Protein AF-A0A084T6C6-F1 (afdb_monomer)

Solvent-accessible surface area (backbone atoms only — not comparable to full-atom values): 8487 Å² total; per-residue (Å²): 134,84,82,79,80,78,79,73,79,75,79,78,77,77,56,68,72,46,39,31,16,42,37,91,41,80,48,74,49,78,42,62,75,86,60,81,76,80,74,67,88,58,75,58,33,62,42,66,73,81,79,73,92,74,80,61,56,28,20,43,97,82,10,44,79,38,72,67,43,71,69,56,52,51,52,50,42,52,52,46,49,52,56,48,53,52,49,38,57,71,61,29,46,58,31,52,52,51,21,46,45,24,50,76,70,66,61,42,75,67,37,38,55,51,19,57,51,30,51,52,49,27,53,52,48,53,50,48,51,47,69,80,52,57,80,72,77,80,75,81,84,126

Foldseek 3Di:
DDDDDDPDPPDPPQQPFKWKFQALDQDIDTDRPPDPDPDCPDSIDIADDDDDPDAGWGQHSNNYTDGCDVVVLVVLQVVLVVQLVVLCVVQQVVLQVQLCCLVPPVPDPVSPVSSVVSVVSNVVSNVVSCVVRPRDDDTPDD

Secondary structure (DSSP, 8-state):
------PPP--------EEEEETTEEEEEEE-SSSPPPP--SS-EEPPSPPPSSS-EEE-TTS-EEE--HHHHHHHHHHHHHHHHHHIIIIIHHHHHHHHHIIIII--HHHHHHHHHHHHHHHHHHHHHHHHSPPPPPPP--

Nearest PDB structures (foldseek):
  7ui9-assembly1_j  TM=5.786E-01  e=2.010E+00  Saccharomyces cerevisiae S288C
  6gxn-assembly1_v  TM=6.239E-01  e=2.268E+00  Escherichia coli
  7uio-assembly1_Bj  TM=5.688E-01  e=2.268E+00  Saccharomyces cerevisiae S288C
  3lg7-assembly1_B  TM=5.152E-01  e=5.966E+00  synthetic construct

Mean predicted aligned error: 14.8 Å

Structure (mmCIF, N/CA/C/O backbone):
data_AF-A0A084T6C6-F1
#
_entry.id   AF-A0A084T6C6-F1
#
loop_
_atom_site.group_PDB
_atom_site.id
_atom_site.type_symbol
_atom_site.label_atom_id
_atom_site.label_alt_id
_atom_site.label_comp_id
_atom_site.label_asym_id
_atom_site.label_entity_id
_atom_site.label_seq_id
_atom_site.pdbx_PDB_ins_code
_atom_site.Cartn_x
_atom_site.Cartn_y
_atom_site.Cartn_z
_atom_site.occupancy
_atom_site.B_iso_or_equiv
_atom_site.auth_seq_id
_atom_site.auth_comp_id
_atom_site.auth_asym_id
_atom_site.auth_atom_id
_atom_site.pdbx_PDB_model_num
ATOM 1 N N . MET A 1 1 ? 45.066 -48.067 -48.290 1.00 38.56 1 MET A N 1
ATOM 2 C CA . MET A 1 1 ? 44.970 -47.387 -46.981 1.00 38.56 1 MET A CA 1
ATOM 3 C C . MET A 1 1 ? 44.277 -46.060 -47.218 1.00 38.56 1 MET A C 1
ATOM 5 O O . MET A 1 1 ? 44.728 -45.318 -48.078 1.00 38.56 1 MET A O 1
ATOM 9 N N . LYS A 1 2 ? 43.119 -45.849 -46.586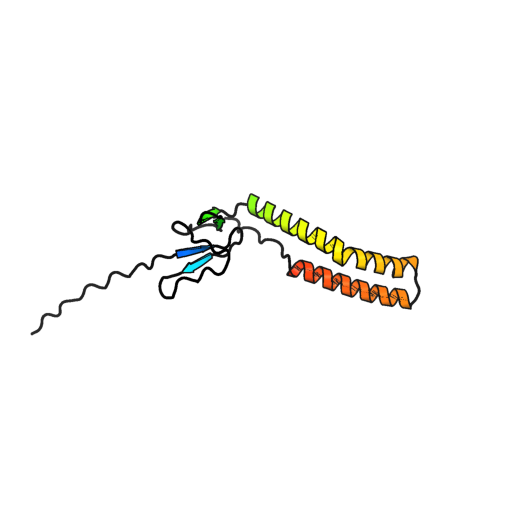 1.00 33.84 2 LYS A N 1
ATOM 10 C CA . LYS A 1 2 ? 42.330 -44.618 -46.705 1.00 33.84 2 LYS A CA 1
ATOM 11 C C . LYS A 1 2 ? 43.025 -43.526 -45.892 1.00 33.84 2 LYS A C 1
ATOM 13 O O . LYS A 1 2 ? 43.285 -43.750 -44.713 1.00 33.84 2 LYS A O 1
ATOM 18 N N . ASN A 1 3 ? 43.322 -42.393 -46.522 1.00 34.28 3 ASN A N 1
ATOM 19 C CA . ASN A 1 3 ? 43.634 -41.171 -45.795 1.00 34.28 3 ASN A CA 1
ATOM 20 C C . ASN A 1 3 ? 42.325 -40.672 -45.181 1.00 34.28 3 A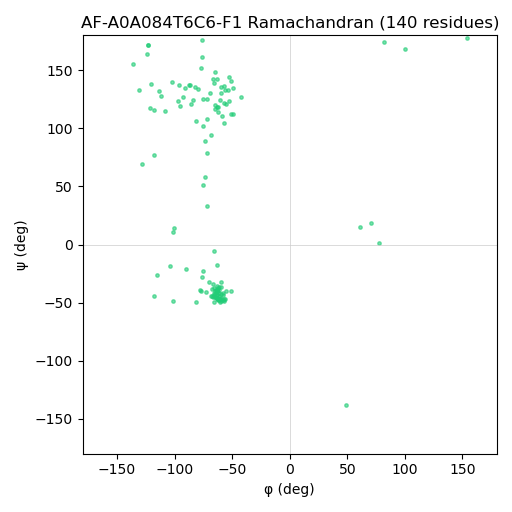SN A C 1
ATOM 22 O O . ASN A 1 3 ? 41.310 -40.583 -45.869 1.00 34.28 3 ASN A O 1
ATOM 26 N N . VAL A 1 4 ? 42.344 -40.480 -43.868 1.00 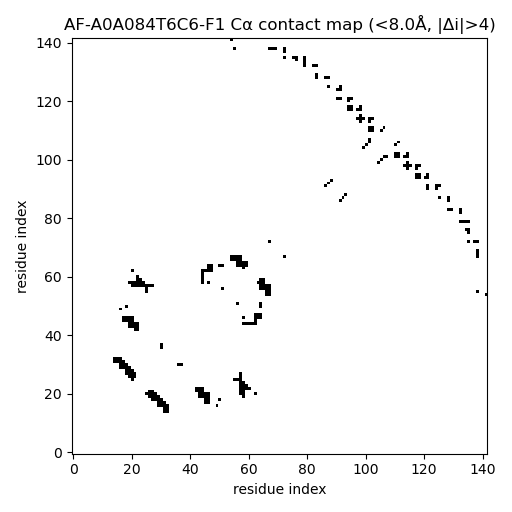34.56 4 VAL A N 1
ATOM 27 C CA . VAL A 1 4 ? 41.244 -39.898 -43.106 1.00 34.56 4 VAL A CA 1
ATOM 28 C C . VAL A 1 4 ? 41.382 -38.394 -43.275 1.00 34.56 4 VAL A C 1
ATOM 30 O O . VAL A 1 4 ? 42.313 -37.803 -42.730 1.00 34.56 4 VAL A O 1
ATOM 33 N N . ASP A 1 5 ? 40.500 -37.804 -44.076 1.00 37.91 5 ASP A N 1
ATOM 34 C CA . ASP A 1 5 ? 40.308 -36.361 -44.077 1.00 37.91 5 ASP A CA 1
ATOM 35 C C . ASP A 1 5 ? 39.761 -35.978 -42.701 1.00 37.91 5 ASP A C 1
ATOM 37 O O . ASP A 1 5 ? 38.714 -36.456 -42.263 1.00 37.91 5 ASP A O 1
ATOM 41 N N . VAL A 1 6 ? 40.544 -35.187 -41.974 1.00 40.22 6 VAL A N 1
ATOM 42 C CA . VAL A 1 6 ? 40.152 -34.625 -40.686 1.00 40.22 6 VAL A CA 1
ATOM 43 C C . VAL A 1 6 ? 39.180 -33.495 -41.000 1.00 40.22 6 VAL A C 1
ATOM 45 O O . VAL A 1 6 ? 39.596 -32.429 -41.449 1.00 40.22 6 VAL A O 1
ATOM 48 N N . GLU A 1 7 ? 37.887 -33.757 -40.820 1.00 38.97 7 GLU A N 1
ATOM 49 C CA . GLU A 1 7 ? 36.850 -32.730 -40.866 1.00 38.97 7 GLU A CA 1
ATOM 50 C C . GLU A 1 7 ? 37.193 -31.624 -39.861 1.00 38.97 7 GLU A C 1
ATOM 52 O O . GLU A 1 7 ? 37.373 -31.850 -38.662 1.00 38.97 7 GLU A O 1
ATOM 57 N N . THR A 1 8 ? 37.342 -30.413 -40.387 1.00 39.91 8 THR A N 1
ATOM 58 C CA . THR A 1 8 ? 37.492 -29.176 -39.627 1.00 39.91 8 THR A CA 1
ATOM 59 C C . THR A 1 8 ? 36.294 -29.031 -38.681 1.00 39.91 8 THR A C 1
ATOM 61 O O . THR A 1 8 ? 35.168 -29.199 -39.152 1.00 39.91 8 THR A O 1
ATOM 64 N N . PRO A 1 9 ? 36.474 -28.710 -37.384 1.00 40.31 9 PRO A N 1
ATOM 65 C CA . PRO A 1 9 ? 35.346 -28.557 -36.477 1.00 40.31 9 PRO A CA 1
ATOM 66 C C . PRO A 1 9 ? 34.440 -27.444 -36.991 1.00 40.31 9 PRO A C 1
ATOM 68 O O . PRO A 1 9 ? 34.899 -26.326 -37.237 1.00 40.31 9 PRO A O 1
ATOM 71 N N . GLU A 1 10 ? 33.172 -27.794 -37.177 1.00 39.16 10 GLU A N 1
ATOM 72 C CA . GLU A 1 10 ? 32.088 -26.903 -37.553 1.00 39.16 10 GLU A CA 1
ATOM 73 C C . GLU A 1 10 ? 32.194 -25.591 -36.771 1.00 39.16 10 GLU A C 1
ATOM 75 O O . GLU A 1 10 ? 32.314 -25.583 -35.541 1.00 39.16 10 GLU A O 1
ATOM 80 N N . ALA A 1 11 ? 32.190 -24.475 -37.501 1.00 39.75 11 ALA A N 1
ATOM 81 C CA . ALA A 1 11 ? 32.068 -23.155 -36.915 1.00 39.75 11 ALA A CA 1
ATOM 82 C C . ALA A 1 11 ? 30.852 -23.176 -35.984 1.00 39.75 11 ALA A C 1
ATOM 84 O O . ALA A 1 11 ? 29.724 -23.341 -36.447 1.00 39.75 11 ALA A O 1
ATOM 85 N N . GLN A 1 12 ? 31.096 -23.066 -34.675 1.00 38.66 12 GLN A N 1
ATOM 86 C CA . GLN A 1 12 ? 30.042 -22.914 -33.682 1.00 38.66 12 GLN A CA 1
ATOM 87 C C . GLN A 1 12 ? 29.121 -21.803 -34.169 1.00 38.66 12 GLN A C 1
ATOM 89 O O . GLN A 1 12 ? 29.534 -20.647 -34.260 1.00 38.66 12 GLN A O 1
ATOM 94 N N . ILE A 1 13 ? 27.895 -22.176 -34.529 1.00 40.25 13 ILE A N 1
ATOM 95 C CA . ILE A 1 13 ? 26.838 -21.239 -34.878 1.00 40.25 13 ILE A CA 1
ATOM 96 C C . ILE A 1 13 ? 26.686 -20.340 -33.654 1.00 40.25 13 ILE A C 1
ATOM 98 O O . ILE A 1 13 ? 26.187 -20.767 -32.608 1.00 40.25 13 ILE A O 1
ATOM 102 N N . ILE A 1 14 ? 27.194 -19.114 -33.753 1.00 41.00 14 ILE A N 1
ATOM 103 C CA . ILE A 1 14 ? 26.926 -18.067 -32.777 1.00 41.00 14 ILE A CA 1
ATOM 104 C C . ILE A 1 14 ? 25.451 -17.759 -32.989 1.00 41.00 14 ILE A C 1
ATOM 106 O O . ILE A 1 14 ? 25.089 -17.051 -33.924 1.00 41.00 14 ILE A O 1
ATOM 110 N N . HIS A 1 15 ? 24.594 -18.398 -32.199 1.00 49.66 15 HIS A N 1
ATOM 111 C CA . HIS A 1 15 ? 23.170 -18.135 -32.253 1.00 49.66 15 HIS A CA 1
ATOM 112 C C . HIS A 1 15 ? 22.992 -16.674 -31.839 1.00 49.66 15 HIS A C 1
ATOM 114 O O . HIS A 1 15 ? 23.413 -16.279 -30.749 1.00 49.66 15 HIS A O 1
ATOM 120 N N . GLU A 1 16 ? 22.463 -15.864 -32.750 1.00 54.28 16 GLU A N 1
ATOM 121 C CA . GLU A 1 16 ? 22.202 -14.450 -32.522 1.00 54.28 16 GLU A CA 1
ATOM 122 C C . GLU A 1 16 ? 21.242 -14.333 -31.333 1.00 54.28 16 GLU A C 1
ATOM 124 O O . GLU A 1 16 ? 20.102 -14.791 -31.385 1.00 54.28 16 GLU A O 1
ATOM 129 N N . GLN A 1 17 ? 21.743 -13.816 -30.210 1.00 57.81 17 GLN A N 1
ATOM 130 C CA . GLN A 1 17 ? 20.929 -13.607 -29.019 1.00 57.81 17 GLN A CA 1
ATOM 131 C C . GLN A 1 17 ? 19.988 -12.442 -29.294 1.00 57.81 17 GLN A C 1
ATOM 133 O O . GLN A 1 17 ? 20.422 -11.291 -29.338 1.00 57.81 17 GLN A O 1
ATOM 138 N N . VAL A 1 18 ? 18.703 -12.742 -29.460 1.00 59.78 18 VAL A N 1
ATOM 139 C CA . VAL A 1 18 ? 17.668 -11.716 -29.588 1.00 59.78 18 VAL A CA 1
ATOM 140 C C . VAL A 1 18 ? 17.100 -11.452 -28.204 1.00 59.78 18 VAL A C 1
ATOM 142 O O . VAL A 1 18 ? 16.707 -12.378 -27.488 1.00 59.78 18 VAL A O 1
ATOM 145 N N . TYR A 1 19 ? 17.086 -10.183 -27.813 1.00 62.88 19 TYR A N 1
ATOM 146 C CA . TYR A 1 19 ? 16.579 -9.765 -26.517 1.00 62.88 19 TYR A CA 1
ATOM 147 C C . TYR A 1 19 ? 15.181 -9.178 -26.677 1.00 62.88 19 TYR A C 1
ATOM 149 O O . TYR A 1 19 ? 14.936 -8.420 -27.610 1.00 62.88 19 TYR A O 1
ATOM 157 N N . PHE A 1 20 ? 14.290 -9.484 -25.741 1.00 62.81 20 PHE A N 1
ATOM 158 C CA . PHE A 1 20 ? 12.983 -8.836 -25.641 1.00 62.81 20 PHE A CA 1
ATOM 159 C C . PHE A 1 20 ? 12.862 -8.159 -24.290 1.00 62.81 20 PHE A C 1
ATOM 161 O O . PHE A 1 20 ? 13.242 -8.761 -23.283 1.00 62.81 20 PHE A O 1
ATOM 168 N N . GLY A 1 21 ? 12.317 -6.947 -24.256 1.00 63.62 21 GLY A N 1
ATOM 169 C CA . GLY A 1 21 ? 11.984 -6.265 -23.011 1.00 63.62 21 GLY A CA 1
ATOM 170 C C . GLY A 1 21 ? 10.527 -5.837 -22.930 1.00 63.62 21 GLY A C 1
ATOM 171 O O . GLY A 1 21 ? 9.819 -5.829 -23.930 1.00 63.62 21 GLY A O 1
ATOM 172 N N . HIS A 1 22 ? 10.081 -5.518 -21.717 1.00 58.81 22 HIS A N 1
ATOM 173 C CA . HIS A 1 22 ? 8.694 -5.160 -21.422 1.00 58.81 22 HIS A CA 1
ATOM 174 C C . HIS A 1 22 ? 8.617 -3.720 -20.890 1.00 58.81 22 HIS A C 1
ATOM 176 O O . HIS A 1 22 ? 8.457 -3.502 -19.686 1.00 58.81 22 HIS A O 1
ATOM 182 N N . GLY A 1 23 ? 8.726 -2.727 -21.776 1.00 59.41 23 GLY A N 1
ATOM 183 C CA . GLY A 1 23 ? 8.692 -1.304 -21.407 1.00 59.41 23 GLY A CA 1
ATOM 184 C C . GLY A 1 23 ? 9.637 -0.956 -20.243 1.00 59.41 23 GLY A C 1
ATOM 185 O O . GLY A 1 23 ? 10.743 -1.485 -20.141 1.00 59.41 23 GLY A O 1
ATOM 186 N N . GLU A 1 24 ? 9.172 -0.124 -19.303 1.00 51.50 24 GLU A N 1
ATOM 187 C CA . GLU A 1 24 ? 9.937 0.289 -18.108 1.00 51.50 24 GLU A CA 1
ATOM 188 C C . GLU A 1 24 ? 10.238 -0.854 -17.115 1.00 51.50 24 GLU A C 1
ATOM 190 O O . GLU A 1 24 ? 10.973 -0.662 -16.147 1.00 51.50 24 GLU A O 1
ATOM 195 N N . LYS A 1 25 ? 9.714 -2.071 -17.329 1.00 52.62 25 LYS A N 1
ATOM 196 C CA . LYS A 1 25 ? 9.976 -3.209 -16.440 1.00 52.62 25 LYS A CA 1
ATOM 197 C C . LYS A 1 25 ? 11.314 -3.865 -16.777 1.00 52.62 25 LYS A C 1
ATOM 199 O O . LYS A 1 25 ? 11.613 -4.183 -17.927 1.00 52.62 25 LYS A O 1
ATOM 204 N N . GLN A 1 26 ? 12.089 -4.180 -15.737 1.00 55.25 26 GLN A N 1
ATOM 205 C CA . GLN A 1 26 ? 13.379 -4.873 -15.827 1.00 55.25 26 GLN A CA 1
ATOM 206 C C . GLN A 1 26 ? 13.221 -6.379 -16.142 1.00 55.25 26 GLN A C 1
ATOM 208 O O . GLN A 1 26 ? 13.666 -7.235 -15.375 1.00 55.25 26 GLN A O 1
ATOM 213 N N . ILE A 1 27 ? 12.576 -6.733 -17.254 1.00 55.72 27 ILE A N 1
ATOM 214 C CA . ILE A 1 27 ? 12.458 -8.124 -17.700 1.00 55.72 27 ILE A CA 1
ATOM 215 C C . ILE A 1 27 ? 13.075 -8.231 -19.086 1.00 55.72 27 ILE A C 1
ATOM 217 O O . ILE A 1 27 ? 12.604 -7.597 -20.020 1.00 55.72 27 ILE A O 1
ATOM 221 N N . THR A 1 28 ? 14.141 -9.024 -19.205 1.00 59.44 28 THR A N 1
ATOM 222 C CA . THR A 1 28 ? 14.792 -9.324 -20.482 1.00 59.44 28 THR A CA 1
ATOM 223 C C . THR A 1 28 ? 14.694 -10.819 -20.757 1.00 59.44 28 THR A C 1
ATOM 225 O O . THR A 1 28 ? 15.290 -11.609 -20.023 1.00 59.44 28 THR A O 1
ATOM 228 N N . LEU A 1 29 ? 13.994 -11.209 -21.818 1.00 60.28 29 LEU A N 1
ATOM 229 C CA . LEU A 1 29 ? 14.040 -12.571 -22.356 1.00 60.28 29 LEU A CA 1
ATOM 230 C C . LEU A 1 29 ? 15.192 -12.682 -23.357 1.00 60.28 29 LEU A C 1
ATOM 232 O O . LEU A 1 29 ? 15.388 -11.776 -24.162 1.00 60.28 29 LEU A O 1
ATOM 236 N N . ILE A 1 30 ? 15.946 -13.781 -23.297 1.00 59.53 30 ILE A N 1
ATOM 237 C CA . ILE A 1 30 ? 17.001 -14.105 -24.265 1.00 59.53 30 ILE A CA 1
ATOM 238 C C . ILE A 1 30 ? 16.494 -15.265 -25.109 1.00 59.53 30 ILE A C 1
ATOM 240 O O . ILE A 1 30 ? 16.284 -16.364 -24.591 1.00 59.53 30 ILE A O 1
ATOM 244 N N . TRP A 1 31 ? 16.293 -15.024 -26.399 1.00 54.28 31 TRP A N 1
ATOM 245 C CA . TRP A 1 31 ? 15.982 -16.073 -27.355 1.00 54.28 31 TRP A CA 1
ATOM 246 C C . TRP A 1 31 ? 17.260 -16.505 -28.070 1.00 54.28 31 TRP A C 1
ATOM 248 O O . TRP A 1 31 ? 17.959 -15.689 -28.666 1.00 54.28 31 TRP A O 1
ATOM 258 N N . ASN A 1 32 ? 17.562 -17.801 -27.985 1.00 55.00 32 ASN A N 1
ATOM 259 C CA . ASN A 1 32 ? 18.793 -18.392 -28.515 1.00 55.00 32 ASN A CA 1
ATOM 260 C C . ASN A 1 32 ? 18.586 -19.096 -29.869 1.00 55.00 32 ASN A C 1
ATOM 262 O O . ASN A 1 32 ? 19.421 -19.903 -30.256 1.00 55.00 32 ASN A O 1
ATOM 266 N N . GLY A 1 33 ? 17.467 -18.880 -30.566 1.00 55.41 33 GLY A N 1
ATOM 267 C CA . GLY A 1 33 ? 17.252 -19.461 -31.900 1.00 55.41 33 GLY A CA 1
ATOM 268 C C . GLY A 1 33 ? 16.868 -20.944 -31.954 1.00 55.41 33 GLY A C 1
ATOM 269 O O . GLY A 1 33 ? 16.720 -21.484 -33.043 1.00 55.41 33 GLY A O 1
ATOM 270 N N . ILE A 1 34 ? 16.724 -21.614 -30.803 1.00 48.28 34 ILE A N 1
ATOM 271 C CA . ILE A 1 34 ? 16.507 -23.075 -30.717 1.00 48.28 34 ILE A CA 1
ATOM 272 C C . ILE A 1 34 ? 15.010 -23.447 -30.743 1.00 48.28 34 ILE A C 1
ATOM 274 O O . ILE A 1 34 ? 14.651 -24.573 -31.078 1.00 48.28 34 ILE A O 1
ATOM 278 N N . SER A 1 35 ? 14.127 -22.508 -30.403 1.00 56.50 35 SER A N 1
ATOM 279 C CA . SER A 1 35 ? 12.668 -22.673 -30.418 1.00 56.50 35 SER A CA 1
ATOM 280 C C . SER A 1 35 ? 12.025 -21.613 -31.301 1.00 56.50 35 SER A C 1
ATOM 282 O O . SER A 1 35 ? 12.696 -20.653 -31.678 1.00 56.50 35 SER A O 1
ATOM 284 N N . ASP A 1 36 ? 10.721 -21.715 -31.556 1.00 58.91 36 ASP A N 1
ATOM 285 C CA . ASP A 1 36 ? 9.970 -20.604 -32.142 1.00 58.91 36 ASP A CA 1
ATOM 286 C C . ASP A 1 36 ? 10.232 -19.313 -31.350 1.00 58.91 36 ASP A C 1
ATOM 288 O O . ASP A 1 36 ? 10.402 -19.336 -30.119 1.00 58.91 36 ASP A O 1
ATOM 292 N N . LYS A 1 37 ? 10.357 -18.198 -32.081 1.00 58.56 37 LYS A N 1
ATOM 293 C CA . LYS A 1 37 ? 10.473 -16.857 -31.498 1.00 58.56 37 LYS A CA 1
ATOM 294 C C . LYS A 1 37 ? 9.283 -16.683 -30.548 1.00 58.56 37 LYS A C 1
ATOM 296 O O . LYS A 1 37 ? 8.179 -17.052 -30.949 1.00 58.56 37 LYS A O 1
ATOM 301 N N . PRO A 1 38 ? 9.483 -16.196 -29.308 1.00 58.50 38 PRO A N 1
ATOM 302 C CA . PRO A 1 38 ? 8.365 -15.991 -28.397 1.00 58.50 38 PRO A CA 1
ATOM 303 C C . PRO A 1 38 ? 7.310 -15.150 -29.115 1.00 58.50 38 PRO A C 1
ATOM 305 O O . PRO A 1 38 ? 7.634 -14.085 -29.642 1.00 58.50 38 PRO A O 1
ATOM 308 N N . ASP A 1 39 ? 6.091 -15.683 -29.201 1.00 58.78 39 ASP A N 1
ATOM 309 C CA . ASP A 1 39 ? 4.963 -14.983 -29.802 1.00 58.78 39 ASP A CA 1
ATOM 310 C C . ASP A 1 39 ? 4.713 -13.717 -28.968 1.00 58.78 39 ASP A C 1
ATOM 312 O O . ASP A 1 39 ? 4.484 -13.837 -27.757 1.00 58.78 39 ASP A O 1
ATOM 316 N N . PRO A 1 40 ? 4.831 -12.506 -29.541 1.00 54.88 40 PRO A N 1
ATOM 317 C CA . PRO A 1 40 ? 4.606 -11.260 -28.826 1.00 54.88 40 PRO A CA 1
ATOM 318 C C . PRO A 1 40 ? 3.104 -11.016 -28.611 1.00 54.88 40 PRO A C 1
ATOM 320 O O . PRO A 1 40 ? 2.592 -9.934 -28.889 1.00 54.88 40 PRO A O 1
ATOM 323 N N . GLU A 1 41 ? 2.370 -11.992 -28.076 1.00 49.03 41 GLU A N 1
ATOM 324 C CA . GLU A 1 41 ? 1.089 -11.716 -27.428 1.00 49.03 41 GLU A CA 1
ATOM 325 C C . GLU A 1 41 ? 1.383 -10.997 -26.093 1.00 49.03 41 GLU A C 1
ATOM 327 O O . GLU A 1 41 ? 1.437 -11.595 -25.017 1.00 49.03 41 GLU A O 1
ATOM 332 N N . GLY A 1 42 ? 1.674 -9.691 -26.181 1.00 61.16 42 GLY A N 1
ATOM 333 C CA . GLY A 1 42 ? 1.978 -8.788 -25.062 1.00 61.16 42 GLY A CA 1
ATOM 334 C C . GLY A 1 42 ? 2.861 -7.590 -25.454 1.00 61.16 42 GLY A C 1
ATOM 335 O O . GLY A 1 42 ? 3.314 -7.494 -26.590 1.00 61.16 42 GLY A O 1
ATOM 336 N N . ASP A 1 43 ? 3.148 -6.697 -24.496 1.00 60.53 43 ASP A N 1
ATOM 337 C CA . ASP A 1 43 ? 3.963 -5.467 -24.652 1.00 60.53 43 ASP A CA 1
ATOM 338 C C . ASP A 1 43 ? 5.480 -5.736 -24.837 1.00 60.53 43 ASP A C 1
ATOM 340 O O . ASP A 1 43 ? 6.333 -4.991 -24.343 1.00 60.53 43 ASP A O 1
ATOM 344 N N . TRP A 1 44 ? 5.844 -6.844 -25.483 1.00 66.69 44 TRP A N 1
ATOM 345 C CA . TRP A 1 44 ? 7.234 -7.248 -25.671 1.00 66.69 44 TRP A CA 1
ATOM 346 C C . TRP A 1 44 ? 7.844 -6.563 -26.888 1.00 66.69 44 TRP A C 1
ATOM 348 O O . TRP A 1 44 ? 7.359 -6.701 -28.008 1.00 66.69 44 TRP A O 1
ATOM 358 N N . ILE A 1 45 ? 8.953 -5.866 -26.663 1.00 70.31 45 ILE A N 1
ATOM 359 C CA . ILE A 1 45 ? 9.674 -5.113 -27.687 1.00 70.31 45 ILE A CA 1
ATOM 360 C C . ILE A 1 45 ? 11.014 -5.794 -27.932 1.00 70.31 45 ILE A C 1
ATOM 362 O O . ILE A 1 45 ? 11.763 -6.077 -26.993 1.00 70.31 45 ILE A O 1
ATOM 366 N N . GLU A 1 46 ? 11.296 -6.088 -29.198 1.00 75.44 46 GLU A N 1
ATOM 367 C CA . GLU A 1 46 ? 12.586 -6.617 -29.629 1.00 75.44 46 GLU A CA 1
ATOM 368 C C . GLU A 1 46 ? 13.664 -5.543 -29.500 1.00 75.44 46 GLU A C 1
ATOM 370 O O . GLU A 1 46 ? 13.500 -4.413 -29.955 1.00 75.44 46 GLU A O 1
ATOM 375 N N . MET A 1 47 ? 14.777 -5.905 -28.875 1.00 73.25 47 MET A N 1
ATOM 376 C CA . MET A 1 47 ? 15.860 -4.976 -28.605 1.00 73.25 47 MET A CA 1
ATOM 377 C C . MET A 1 47 ? 16.826 -4.889 -29.774 1.00 73.25 47 MET A C 1
ATOM 379 O O . MET A 1 47 ? 17.278 -5.899 -30.318 1.00 73.25 47 MET A O 1
ATOM 383 N N . HIS A 1 48 ? 17.236 -3.667 -30.082 1.00 74.75 48 HIS A N 1
ATOM 384 C CA . HIS A 1 48 ? 18.255 -3.396 -31.074 1.00 74.75 48 HIS A CA 1
ATOM 385 C C . HIS A 1 48 ? 19.654 -3.474 -30.456 1.00 74.75 48 HIS A C 1
ATOM 387 O O . HIS A 1 48 ? 20.018 -2.715 -29.555 1.00 74.75 48 HIS A O 1
ATOM 393 N N . GLY A 1 49 ? 20.469 -4.379 -30.998 1.00 68.88 49 GLY A N 1
ATOM 394 C CA . GLY A 1 49 ? 21.8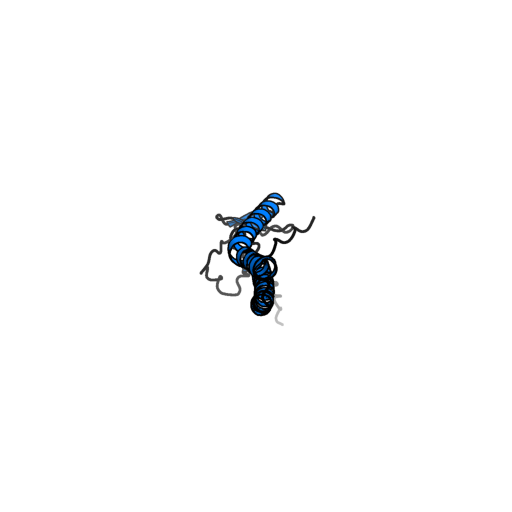75 -4.522 -30.634 1.00 68.88 49 GLY A CA 1
ATOM 395 C C . GLY A 1 49 ? 22.128 -5.338 -29.358 1.00 68.88 49 GLY A C 1
ATOM 396 O O . GLY A 1 49 ? 21.200 -5.765 -28.665 1.00 68.88 49 GLY A O 1
ATOM 397 N N . PRO A 1 50 ? 23.411 -5.598 -29.047 1.00 70.94 50 PRO A N 1
ATOM 398 C CA . PRO A 1 50 ? 23.791 -6.472 -27.945 1.00 70.94 50 PRO A CA 1
ATOM 399 C C . PRO A 1 50 ? 23.414 -5.864 -26.591 1.00 70.94 50 PRO A C 1
ATOM 401 O O . PRO A 1 50 ? 23.586 -4.663 -26.368 1.00 70.94 50 PRO A O 1
ATOM 404 N N . LYS A 1 51 ? 22.967 -6.710 -25.654 1.00 64.44 51 LYS A N 1
ATOM 405 C CA . LYS A 1 51 ? 22.740 -6.297 -24.267 1.00 64.44 51 LYS A CA 1
ATOM 406 C C . LYS A 1 51 ? 24.040 -5.771 -23.651 1.00 64.44 51 LYS A C 1
ATOM 408 O O . LYS A 1 51 ? 25.056 -6.472 -23.699 1.00 64.44 51 LYS A O 1
ATOM 413 N N . PRO A 1 52 ? 24.026 -4.585 -23.020 1.00 67.12 52 PRO A N 1
ATOM 414 C CA . PRO A 1 52 ? 25.185 -4.097 -22.290 1.00 67.12 52 PRO A CA 1
ATOM 415 C C . PRO A 1 52 ? 25.619 -5.081 -21.194 1.00 67.12 52 PRO A C 1
ATOM 417 O O . PRO A 1 52 ? 24.798 -5.615 -20.449 1.00 67.12 52 PRO A O 1
ATOM 420 N N . ILE A 1 53 ? 26.930 -5.308 -21.092 1.00 56.00 53 ILE A N 1
ATOM 421 C CA . ILE A 1 53 ? 27.524 -6.334 -20.216 1.00 56.00 53 ILE A CA 1
ATOM 422 C C . ILE A 1 53 ? 27.495 -5.909 -18.735 1.00 56.00 53 ILE A C 1
ATOM 424 O O . ILE A 1 53 ? 27.524 -6.759 -17.848 1.00 56.00 53 ILE A O 1
ATOM 428 N N . MET A 1 54 ? 27.415 -4.603 -18.452 1.00 48.25 54 MET A N 1
ATOM 429 C CA . MET A 1 54 ? 27.440 -4.054 -17.091 1.00 48.25 54 MET A CA 1
ATOM 430 C C . MET A 1 54 ? 26.311 -3.058 -16.849 1.00 48.25 54 MET A C 1
ATOM 432 O O . MET A 1 54 ? 26.132 -2.131 -17.640 1.00 48.25 54 MET A O 1
ATOM 436 N N . GLY A 1 55 ? 25.620 -3.217 -15.717 1.00 55.69 55 GLY A N 1
ATOM 437 C CA . GLY A 1 55 ? 24.482 -2.394 -15.297 1.00 55.69 55 GLY A CA 1
ATOM 438 C C . GLY A 1 55 ? 23.127 -3.055 -15.569 1.00 55.69 55 GLY A C 1
ATOM 439 O O . GLY A 1 55 ? 23.029 -4.071 -16.261 1.00 55.69 55 GLY A O 1
ATOM 440 N N . ARG A 1 56 ? 22.062 -2.485 -15.000 1.00 62.47 56 ARG A N 1
ATOM 441 C CA . ARG A 1 56 ? 20.675 -2.888 -15.272 1.00 62.47 56 ARG A CA 1
ATOM 442 C C . ARG A 1 56 ? 20.091 -1.967 -16.340 1.00 62.47 56 ARG A C 1
ATOM 444 O O . ARG A 1 56 ? 20.305 -0.760 -16.287 1.00 62.47 56 ARG A O 1
ATOM 451 N N . TYR A 1 57 ? 19.363 -2.544 -17.292 1.00 67.38 57 TYR A N 1
ATOM 452 C CA . TYR A 1 57 ? 18.763 -1.822 -18.413 1.00 67.38 57 TYR A CA 1
ATOM 453 C C . TYR A 1 57 ? 17.332 -2.298 -18.641 1.00 67.38 57 TYR A C 1
ATOM 455 O O . TYR A 1 57 ? 17.000 -3.438 -18.301 1.00 67.38 57 TYR A O 1
ATOM 463 N N . TYR A 1 58 ? 16.523 -1.434 -19.242 1.00 67.56 58 TYR A N 1
ATOM 464 C CA . TYR A 1 58 ? 15.174 -1.738 -19.711 1.00 67.56 58 TYR A CA 1
ATOM 465 C C . TYR A 1 58 ? 15.039 -1.432 -21.210 1.00 67.56 58 TYR A C 1
ATOM 467 O O . TYR A 1 58 ? 15.959 -0.878 -21.826 1.00 67.56 58 TYR A O 1
ATOM 475 N N . ALA A 1 59 ? 13.905 -1.843 -21.775 1.00 67.69 59 ALA A N 1
ATOM 476 C CA . ALA A 1 59 ? 13.533 -1.596 -23.160 1.00 67.69 59 ALA A CA 1
ATOM 477 C C . ALA A 1 59 ? 12.655 -0.356 -23.248 1.00 67.69 59 ALA A C 1
ATOM 479 O O . ALA A 1 59 ? 11.574 -0.333 -22.662 1.00 67.69 59 ALA A O 1
ATOM 480 N N . ASP A 1 60 ? 13.090 0.668 -23.977 1.00 66.31 60 ASP A N 1
ATOM 481 C CA . ASP A 1 60 ? 12.147 1.715 -24.360 1.00 66.31 60 ASP A CA 1
ATOM 482 C C . ASP A 1 60 ? 11.223 1.254 -25.501 1.00 66.31 60 ASP A C 1
ATOM 484 O O . ASP A 1 60 ? 11.334 0.139 -26.017 1.00 66.31 60 ASP A O 1
ATOM 488 N N . GLN A 1 61 ? 10.275 2.119 -25.870 1.00 68.06 61 GLN A N 1
ATOM 489 C CA . GLN A 1 61 ? 9.266 1.829 -26.894 1.00 68.06 61 GLN A CA 1
ATOM 490 C C . GLN A 1 61 ? 9.859 1.594 -28.293 1.00 68.06 61 GLN A C 1
ATOM 492 O O . GLN A 1 61 ? 9.200 0.997 -29.140 1.00 68.06 61 GLN A O 1
ATOM 497 N N . ASP A 1 62 ? 11.106 2.015 -28.503 1.00 73.69 62 ASP A N 1
ATOM 498 C CA . ASP A 1 62 ? 11.834 1.894 -29.761 1.00 73.69 62 ASP A CA 1
ATOM 499 C C . ASP A 1 62 ? 12.838 0.727 -29.732 1.00 73.69 62 ASP A C 1
ATOM 501 O O . ASP A 1 62 ? 13.698 0.631 -30.604 1.00 73.69 62 ASP A O 1
ATOM 505 N N . GLY A 1 63 ? 12.793 -0.142 -28.712 1.00 70.81 63 GLY A N 1
ATOM 506 C CA . GLY A 1 63 ? 13.708 -1.282 -28.586 1.00 70.81 63 GLY A CA 1
ATOM 507 C C . GLY A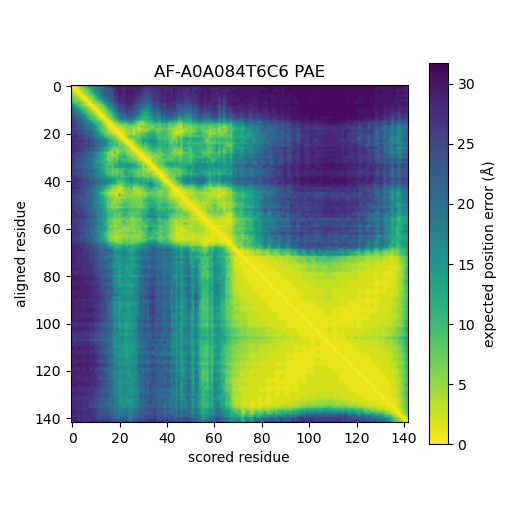 1 63 ? 15.149 -0.878 -28.259 1.00 70.81 63 GLY A C 1
ATOM 508 O O . GLY A 1 63 ? 16.084 -1.655 -28.460 1.00 70.81 63 GLY A O 1
ATOM 509 N N . THR A 1 64 ? 15.369 0.337 -27.758 1.00 76.69 64 THR A N 1
ATOM 510 C CA . THR A 1 64 ? 16.691 0.831 -27.372 1.00 76.69 64 THR A CA 1
ATOM 511 C C . THR A 1 64 ? 16.973 0.519 -25.905 1.00 76.69 64 THR A C 1
ATOM 513 O O . THR A 1 64 ? 16.151 0.744 -25.016 1.00 76.69 64 THR A O 1
ATOM 516 N N . TRP A 1 65 ? 18.183 0.027 -25.624 1.00 71.44 65 TRP A N 1
ATOM 517 C CA . TRP A 1 65 ? 18.653 -0.197 -24.257 1.00 71.44 65 TRP A CA 1
ATOM 518 C C . TRP A 1 65 ? 18.784 1.126 -23.496 1.00 71.44 65 TRP A C 1
ATOM 520 O O . TRP A 1 65 ? 19.596 1.981 -23.860 1.00 71.44 65 TRP A O 1
ATOM 530 N N . LYS A 1 66 ? 18.045 1.276 -22.393 1.00 68.50 66 LYS A N 1
ATOM 531 C CA . LYS A 1 66 ? 18.156 2.435 -21.494 1.00 68.50 66 LYS A CA 1
ATOM 532 C C . LYS A 1 66 ? 18.699 2.025 -20.128 1.00 68.50 66 LYS A C 1
ATOM 534 O O . LYS A 1 66 ? 18.225 1.030 -19.576 1.00 68.50 66 LYS A O 1
ATOM 539 N N . PRO A 1 67 ? 19.697 2.743 -19.578 1.00 66.94 67 PRO A N 1
ATOM 540 C CA . PRO A 1 67 ? 20.219 2.446 -18.253 1.00 66.94 67 PRO A CA 1
ATOM 541 C C . PRO A 1 67 ? 19.140 2.716 -17.207 1.00 66.94 67 PRO A C 1
ATOM 543 O O . PRO A 1 67 ? 18.438 3.726 -17.264 1.00 66.94 67 PRO A O 1
ATOM 546 N N . LEU A 1 68 ? 19.033 1.830 -16.223 1.00 63.88 68 LEU A N 1
ATOM 547 C CA . LEU A 1 68 ? 18.249 2.100 -15.027 1.00 63.88 68 LEU A CA 1
ATOM 548 C C . LEU A 1 68 ? 19.036 3.111 -14.173 1.00 63.88 68 LEU A C 1
ATOM 550 O O . LEU A 1 68 ? 19.907 2.730 -13.392 1.00 63.88 68 LEU A O 1
ATOM 554 N N . SER A 1 69 ? 18.815 4.407 -14.408 1.00 63.81 69 SER A N 1
ATOM 555 C CA . SER A 1 69 ? 19.455 5.489 -13.653 1.00 63.81 69 SER A CA 1
ATOM 556 C C . SER A 1 69 ? 18.817 5.651 -12.269 1.00 63.81 69 SER A C 1
ATOM 558 O O . SER A 1 69 ? 17.689 5.218 -12.028 1.00 63.81 69 SER A O 1
ATOM 560 N N . GLN A 1 70 ? 19.524 6.316 -11.353 1.00 61.34 70 GLN A N 1
ATOM 561 C CA . GLN A 1 70 ? 18.961 6.674 -10.051 1.00 61.34 70 GLN A CA 1
ATOM 562 C C . GLN A 1 70 ? 17.719 7.577 -10.177 1.00 61.34 70 GLN A C 1
ATOM 564 O O . GLN A 1 70 ? 16.786 7.427 -9.399 1.00 61.34 70 GLN A O 1
ATOM 569 N N . GLU A 1 71 ? 17.666 8.432 -11.201 1.00 60.72 71 GLU A N 1
ATOM 570 C CA . GLU A 1 71 ? 16.491 9.252 -11.528 1.00 60.72 71 GLU A CA 1
ATOM 571 C C . GLU A 1 71 ? 15.266 8.385 -11.877 1.00 60.72 71 GLU A C 1
ATOM 573 O O . GLU A 1 71 ? 14.172 8.632 -11.376 1.00 60.72 71 GLU A O 1
ATOM 578 N N . ASN A 1 72 ? 15.448 7.300 -12.638 1.00 67.75 72 ASN A N 1
ATOM 579 C CA . ASN A 1 72 ? 14.361 6.363 -12.948 1.00 67.75 72 ASN A CA 1
ATOM 580 C C . ASN A 1 72 ? 13.890 5.590 -11.707 1.00 67.75 72 ASN A C 1
ATOM 582 O O . ASN A 1 72 ? 12.694 5.378 -11.529 1.00 67.75 72 ASN A O 1
ATOM 586 N N . TYR A 1 73 ? 14.815 5.208 -10.822 1.00 69.56 73 TYR A N 1
ATOM 587 C CA . TYR A 1 73 ? 14.472 4.593 -9.537 1.00 69.56 73 TYR A CA 1
ATOM 588 C C . TYR A 1 73 ? 13.666 5.547 -8.638 1.00 69.56 73 TYR A C 1
ATOM 590 O O . TYR A 1 73 ? 12.698 5.133 -8.003 1.00 69.56 73 TYR A O 1
ATOM 598 N N . GLU A 1 74 ? 14.029 6.830 -8.598 1.00 71.25 74 GLU A N 1
ATOM 599 C CA . GLU A 1 74 ? 13.292 7.847 -7.840 1.00 71.25 74 GLU A CA 1
ATOM 600 C C . GLU A 1 74 ? 11.880 8.069 -8.400 1.00 71.25 74 GLU A C 1
ATOM 602 O O . GLU A 1 74 ? 10.925 8.155 -7.624 1.00 71.25 74 GLU A O 1
ATOM 607 N N . LEU A 1 75 ? 11.719 8.080 -9.727 1.00 72.44 75 LEU A N 1
ATOM 608 C CA . LEU A 1 75 ? 10.405 8.145 -10.375 1.00 72.44 75 LEU A CA 1
ATOM 609 C C . LEU A 1 75 ? 9.539 6.915 -10.058 1.00 72.44 75 LEU A C 1
ATOM 611 O O . LEU A 1 75 ? 8.367 7.069 -9.712 1.00 72.44 75 LEU A O 1
ATOM 615 N N . GLU A 1 76 ? 10.111 5.709 -10.095 1.00 75.62 76 GLU A N 1
ATOM 616 C CA . GLU A 1 76 ? 9.399 4.469 -9.753 1.00 75.62 76 GLU A CA 1
ATOM 617 C C . GLU A 1 76 ? 8.954 4.469 -8.278 1.00 75.62 76 GLU A C 1
ATOM 619 O O . GLU A 1 76 ? 7.834 4.072 -7.948 1.00 75.62 76 GLU A O 1
ATOM 624 N N . ILE A 1 77 ? 9.803 4.980 -7.376 1.00 81.94 77 ILE A N 1
ATOM 625 C CA . ILE A 1 77 ? 9.469 5.161 -5.957 1.00 81.94 77 ILE A CA 1
ATOM 626 C C . ILE A 1 77 ? 8.294 6.128 -5.804 1.00 81.94 77 ILE A C 1
ATOM 628 O O . ILE A 1 77 ? 7.352 5.813 -5.077 1.00 81.94 77 ILE A O 1
ATOM 632 N N . LEU A 1 78 ? 8.323 7.279 -6.482 1.00 78.50 78 LEU A N 1
ATOM 633 C CA . LEU A 1 78 ? 7.240 8.265 -6.424 1.00 78.50 78 LEU A CA 1
ATOM 634 C C . LEU A 1 78 ? 5.913 7.679 -6.911 1.00 78.50 78 LEU A C 1
ATOM 636 O O . LEU A 1 78 ? 4.884 7.871 -6.264 1.00 78.50 78 LEU A O 1
ATOM 640 N N . GLN A 1 79 ? 5.936 6.917 -8.002 1.00 84.00 79 GLN A N 1
ATOM 641 C CA . GLN A 1 79 ? 4.733 6.298 -8.545 1.00 84.00 79 GLN A CA 1
ATOM 642 C C . GLN A 1 79 ? 4.161 5.229 -7.606 1.00 84.00 79 GLN A C 1
ATOM 644 O O . GLN A 1 79 ? 2.958 5.213 -7.335 1.00 84.00 79 GLN A O 1
ATOM 649 N N . VAL A 1 80 ? 5.014 4.355 -7.058 1.00 86.81 80 VAL A N 1
ATOM 650 C CA . VAL A 1 80 ? 4.582 3.351 -6.075 1.00 86.81 80 VAL A CA 1
ATOM 651 C C . VAL A 1 80 ? 4.056 4.021 -4.802 1.00 86.81 80 VAL A C 1
ATOM 653 O O . VAL A 1 80 ? 3.051 3.566 -4.251 1.00 86.81 80 VAL A O 1
ATOM 656 N N . ASP A 1 81 ? 4.679 5.109 -4.342 1.00 91.31 81 ASP A N 1
ATOM 657 C CA . ASP A 1 81 ? 4.204 5.878 -3.187 1.00 91.31 81 ASP A CA 1
ATOM 658 C C . ASP A 1 81 ? 2.812 6.468 -3.434 1.00 91.31 81 ASP A C 1
ATOM 660 O O . ASP A 1 81 ? 1.923 6.306 -2.596 1.00 91.31 81 ASP A O 1
ATOM 664 N N . GLU A 1 82 ? 2.591 7.093 -4.593 1.00 90.19 82 GLU A N 1
ATOM 665 C CA . GLU A 1 82 ? 1.303 7.684 -4.956 1.00 90.19 82 GLU A CA 1
ATOM 666 C C . GLU A 1 82 ? 0.188 6.629 -4.996 1.00 90.19 82 GLU A C 1
ATOM 668 O O . GLU A 1 82 ? -0.854 6.795 -4.350 1.00 90.19 82 GLU A O 1
ATOM 673 N N . VAL A 1 83 ? 0.429 5.504 -5.679 1.00 92.12 83 VAL A N 1
ATOM 674 C CA . VAL A 1 83 ? -0.540 4.401 -5.783 1.00 92.12 83 VAL A CA 1
ATOM 675 C C . VAL A 1 83 ? -0.866 3.837 -4.406 1.00 92.12 83 VAL A C 1
ATOM 677 O O . VAL A 1 83 ? -2.039 3.676 -4.054 1.00 92.12 83 VAL A O 1
ATOM 680 N N . ARG A 1 84 ? 0.158 3.584 -3.583 1.00 96.19 84 ARG A N 1
ATOM 681 C CA . ARG A 1 84 ? -0.049 3.082 -2.223 1.00 96.19 84 ARG A CA 1
ATOM 682 C C . ARG A 1 84 ? -0.816 4.086 -1.388 1.00 96.19 84 ARG A C 1
ATOM 684 O O . ARG A 1 84 ? -1.761 3.682 -0.721 1.00 96.19 84 ARG A O 1
ATOM 691 N N . ARG A 1 85 ? -0.453 5.370 -1.412 1.00 94.25 85 ARG A N 1
ATOM 692 C CA . ARG A 1 85 ? -1.132 6.420 -0.639 1.00 94.25 85 ARG A CA 1
ATOM 693 C C . ARG A 1 85 ? -2.613 6.500 -0.994 1.00 94.25 85 ARG A C 1
ATOM 695 O O . ARG A 1 85 ? -3.438 6.557 -0.083 1.00 94.25 85 ARG A O 1
ATOM 702 N N . ASN A 1 86 ? -2.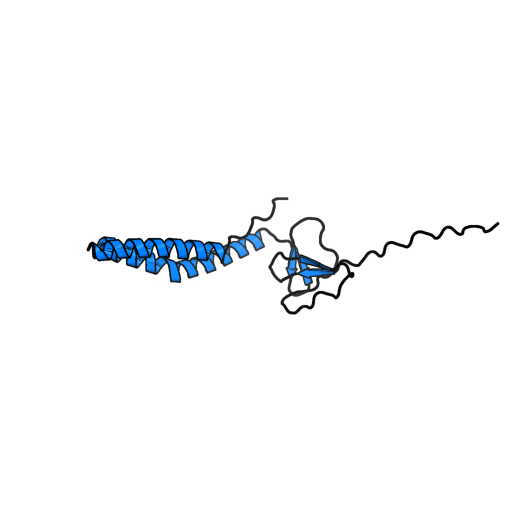950 6.431 -2.280 1.00 93.19 86 ASN A N 1
ATOM 703 C CA . ASN A 1 86 ? -4.339 6.388 -2.724 1.00 93.19 86 ASN A CA 1
ATOM 704 C C . ASN A 1 86 ? -5.061 5.125 -2.216 1.00 93.19 86 ASN A C 1
ATOM 706 O O . ASN A 1 86 ? -6.143 5.220 -1.640 1.00 93.19 86 ASN A O 1
ATOM 710 N N . ALA A 1 87 ? -4.440 3.947 -2.325 1.00 93.81 87 ALA A N 1
ATOM 711 C CA . ALA A 1 87 ? -5.019 2.703 -1.814 1.00 93.81 87 ALA A CA 1
ATOM 712 C C . ALA A 1 87 ? -5.193 2.712 -0.280 1.00 93.81 87 ALA A C 1
ATOM 714 O O . ALA A 1 87 ? -6.221 2.269 0.232 1.00 93.81 87 ALA A O 1
ATOM 715 N N . TYR A 1 88 ? -4.233 3.263 0.472 1.00 96.81 88 TYR A N 1
ATOM 716 C CA . TYR A 1 88 ? -4.364 3.460 1.919 1.00 96.81 88 TYR A CA 1
ATOM 717 C C . TYR A 1 88 ? -5.560 4.358 2.236 1.00 96.81 88 TYR A C 1
ATOM 719 O O . TYR A 1 88 ? -6.361 4.018 3.104 1.00 96.81 88 TYR A O 1
ATOM 727 N N . PHE A 1 89 ? -5.711 5.467 1.513 1.00 96.44 89 PHE A N 1
ATOM 728 C CA . PHE A 1 89 ? -6.831 6.379 1.708 1.00 96.44 89 PHE A CA 1
ATOM 729 C C . PHE A 1 89 ? -8.186 5.711 1.435 1.00 96.44 89 PHE A C 1
ATOM 731 O O . PHE A 1 89 ? -9.136 5.935 2.177 1.00 96.44 89 PHE A O 1
ATOM 738 N N . GLN A 1 90 ? -8.273 4.858 0.413 1.00 94.75 90 GLN A N 1
ATOM 739 C CA . GLN A 1 90 ? -9.521 4.187 0.042 1.00 94.75 90 GLN A CA 1
ATOM 740 C C . GLN A 1 90 ? -9.881 3.006 0.951 1.00 94.75 90 GLN A C 1
ATOM 742 O O . GLN A 1 90 ? -11.055 2.813 1.257 1.00 94.75 90 GLN A O 1
ATOM 747 N N . PHE A 1 91 ? -8.899 2.203 1.372 1.00 96.25 91 PHE A N 1
ATOM 748 C CA . PHE A 1 91 ? -9.165 0.907 2.011 1.00 96.25 91 PHE A CA 1
ATOM 749 C C . PHE A 1 91 ? -8.730 0.820 3.470 1.00 96.25 91 PHE A C 1
ATOM 751 O O . PHE A 1 91 ? -9.279 0.016 4.214 1.00 96.25 91 PHE A O 1
ATOM 758 N N . VAL A 1 92 ? -7.740 1.608 3.890 1.00 98.06 92 VAL A N 1
ATOM 759 C CA . VAL A 1 92 ? -7.168 1.527 5.242 1.00 98.06 92 VAL A CA 1
ATOM 760 C C . VAL A 1 92 ? -7.71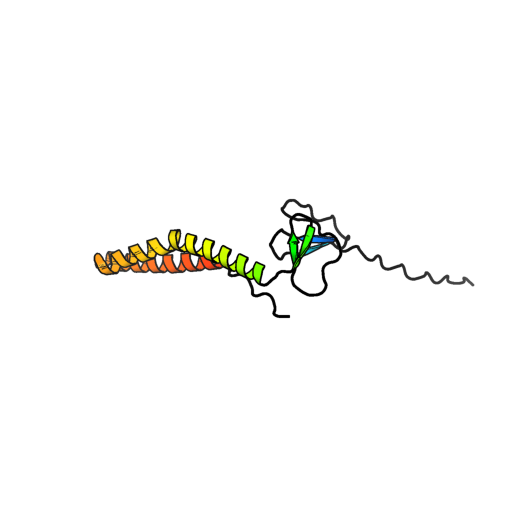4 2.634 6.137 1.00 98.06 92 VAL A C 1
ATOM 762 O O . VAL A 1 92 ? -8.170 2.343 7.241 1.00 98.06 92 VAL A O 1
ATOM 765 N N . SER A 1 93 ? -7.714 3.886 5.671 1.00 98.00 93 SER A N 1
ATOM 766 C CA . SER A 1 93 ? -8.180 5.027 6.469 1.00 98.00 93 SER A CA 1
ATOM 767 C C . SER A 1 93 ? -9.614 4.864 6.992 1.00 98.00 93 SER A C 1
ATOM 769 O O . SER A 1 93 ? -9.797 5.040 8.196 1.00 98.00 93 SER A O 1
ATOM 771 N N . PRO A 1 94 ? -10.612 4.443 6.184 1.00 98.50 94 PRO A N 1
ATOM 772 C CA . PRO A 1 94 ? -11.986 4.317 6.670 1.00 98.50 94 PRO A CA 1
ATOM 773 C C . PRO A 1 94 ? -12.134 3.278 7.787 1.00 98.50 94 PRO A C 1
ATOM 775 O O . PRO A 1 94 ? -12.896 3.483 8.727 1.00 98.50 94 PRO A O 1
ATOM 778 N N . LEU A 1 95 ? -11.376 2.176 7.717 1.00 98.62 95 LEU A N 1
ATOM 779 C CA . LEU A 1 95 ? -11.399 1.125 8.737 1.00 98.62 95 LEU A CA 1
ATOM 780 C C . LEU A 1 95 ? -10.815 1.624 10.063 1.00 98.62 95 LEU A C 1
ATOM 782 O O . LEU A 1 95 ? -11.407 1.395 11.116 1.00 98.62 95 LEU A O 1
ATOM 786 N N . ILE A 1 96 ? -9.687 2.341 10.005 1.00 98.44 96 ILE A N 1
ATOM 787 C CA . ILE A 1 96 ? -9.052 2.946 11.185 1.00 98.44 96 ILE A CA 1
ATOM 788 C C . ILE A 1 96 ? -9.981 3.980 11.824 1.00 98.44 96 ILE A C 1
ATOM 790 O O . ILE A 1 96 ? -10.143 4.001 13.045 1.00 98.44 96 ILE A O 1
ATOM 794 N N . GLU A 1 97 ? -10.572 4.854 11.011 1.00 98.50 97 GLU A N 1
ATOM 795 C CA . GLU A 1 97 ? -11.465 5.911 11.484 1.00 98.50 97 GLU A CA 1
ATOM 796 C C . GLU A 1 97 ? -12.713 5.329 12.152 1.00 98.50 97 GLU A C 1
ATOM 798 O O . GLU A 1 97 ? -13.046 5.730 13.268 1.00 98.50 97 GLU A O 1
ATOM 803 N N . GLU A 1 98 ? -13.350 4.332 11.536 1.00 98.62 98 GLU A N 1
ATOM 804 C CA . GLU A 1 98 ? -14.522 3.669 12.107 1.00 98.62 98 GLU A CA 1
ATOM 805 C C . GLU A 1 98 ? -14.172 2.898 13.390 1.00 98.62 98 GLU A C 1
ATOM 807 O O . GLU A 1 98 ? -14.867 3.028 14.401 1.00 98.62 98 GLU A O 1
ATOM 812 N N . ALA A 1 99 ? -13.054 2.160 13.410 1.00 98.56 99 ALA A N 1
ATOM 813 C CA . ALA A 1 99 ? -12.583 1.474 14.615 1.00 98.56 99 ALA A CA 1
ATOM 814 C C . ALA A 1 99 ? -12.357 2.465 15.766 1.00 98.56 99 ALA A C 1
ATOM 816 O O . ALA A 1 99 ? -12.751 2.214 16.909 1.00 98.56 99 ALA A O 1
ATOM 817 N N . LYS A 1 100 ? -11.776 3.630 15.459 1.00 98.44 100 LYS A N 1
ATOM 818 C CA . LYS A 1 100 ? -11.565 4.710 16.422 1.00 98.44 100 LYS A CA 1
ATOM 819 C C . LYS A 1 100 ? -12.883 5.298 16.922 1.00 98.44 100 LYS A C 1
ATOM 821 O O . LYS A 1 100 ? -13.032 5.467 18.125 1.00 98.44 100 LYS A O 1
ATOM 826 N N . ILE A 1 101 ? -13.852 5.577 16.050 1.00 98.62 101 ILE A N 1
ATOM 827 C CA . ILE A 1 101 ? -15.180 6.073 16.456 1.00 98.62 101 ILE A CA 1
ATOM 828 C C . ILE A 1 101 ? -15.846 5.080 17.414 1.00 98.62 101 ILE A C 1
ATOM 830 O O . ILE A 1 101 ? -16.309 5.462 18.493 1.00 98.62 101 ILE A O 1
ATOM 834 N N . LYS A 1 102 ? -15.845 3.793 17.063 1.00 98.44 102 LYS A N 1
ATOM 835 C CA . LYS A 1 102 ? -16.434 2.739 17.893 1.00 98.44 102 LYS A CA 1
ATOM 836 C C . LYS A 1 102 ? -15.767 2.643 19.264 1.00 98.44 102 LYS A C 1
ATOM 838 O O . LYS A 1 102 ? -16.455 2.627 20.288 1.00 98.44 102 LYS A O 1
ATOM 843 N N . ARG A 1 103 ? -14.434 2.644 19.292 1.00 98.12 103 ARG A N 1
ATOM 844 C CA . ARG A 1 103 ? -13.637 2.514 20.517 1.00 98.12 103 ARG A CA 1
ATOM 845 C C . ARG A 1 103 ? -13.664 3.759 21.397 1.00 98.12 103 ARG A C 1
ATOM 847 O O . ARG A 1 103 ? -13.759 3.634 22.613 1.00 98.12 103 ARG A O 1
ATOM 854 N N . ASP A 1 104 ? -13.586 4.944 20.804 1.00 97.69 104 ASP A N 1
ATOM 855 C CA . ASP A 1 104 ? -13.317 6.186 21.533 1.00 97.69 104 ASP A CA 1
ATOM 856 C C . ASP A 1 104 ? -14.556 7.056 21.728 1.00 97.69 104 ASP A C 1
ATOM 858 O O . ASP A 1 104 ? -14.536 7.929 22.600 1.00 97.69 104 ASP A O 1
ATOM 862 N N . LEU A 1 105 ? -15.624 6.844 20.955 1.00 98.06 105 LEU A N 1
ATOM 863 C CA . LEU A 1 105 ? -16.849 7.645 21.032 1.00 98.06 105 LEU A CA 1
ATOM 864 C C . LEU A 1 105 ? -18.067 6.806 21.440 1.00 98.06 105 LEU A C 1
ATOM 866 O O . LEU A 1 105 ? -18.810 7.243 22.315 1.00 98.06 105 LEU A O 1
ATOM 870 N N . ILE A 1 106 ? -18.255 5.608 20.869 1.00 98.12 106 ILE A N 1
ATOM 871 C CA . ILE A 1 106 ? -19.427 4.753 21.164 1.00 98.12 106 ILE A CA 1
ATOM 872 C C . ILE A 1 106 ? -19.242 3.953 22.465 1.00 98.12 106 ILE A C 1
ATOM 874 O O . ILE A 1 106 ? -20.114 3.986 23.330 1.00 98.12 106 ILE A O 1
ATOM 878 N N . LYS A 1 107 ? -18.101 3.271 22.641 1.00 96.50 107 LYS A N 1
ATOM 879 C CA . LYS A 1 107 ? -17.656 2.633 23.906 1.00 96.50 107 LYS A CA 1
ATOM 880 C C . LYS A 1 107 ? -18.546 1.535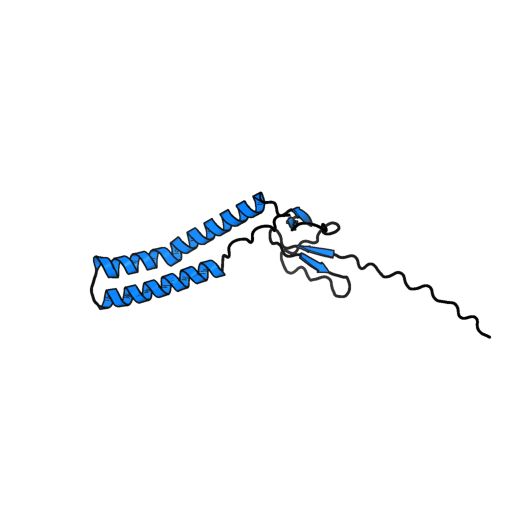 24.503 1.00 96.50 107 LYS A C 1
ATOM 882 O O . LYS A 1 107 ? -18.355 1.160 25.659 1.00 96.50 107 LYS A O 1
ATOM 887 N N . THR A 1 108 ? -19.493 0.987 23.754 1.00 98.50 108 THR A N 1
ATOM 888 C CA . THR A 1 108 ? -20.223 -0.222 24.172 1.00 98.50 108 THR A CA 1
ATOM 889 C C . THR A 1 108 ? -19.354 -1.472 23.974 1.00 98.50 108 THR A C 1
ATOM 891 O O . THR A 1 108 ? -18.539 -1.467 23.046 1.00 98.50 108 THR A O 1
ATOM 894 N N . PRO A 1 109 ? -19.536 -2.555 24.753 1.00 98.25 109 PRO A N 1
ATOM 895 C CA . PRO A 1 109 ? -18.804 -3.811 24.557 1.00 98.25 109 PRO A CA 1
ATOM 896 C C . PRO A 1 109 ? -18.855 -4.340 23.115 1.00 98.25 109 PRO A C 1
ATOM 898 O O . PRO A 1 109 ? -17.838 -4.774 22.581 1.00 98.25 109 PRO A O 1
ATOM 901 N N . GLU A 1 110 ? -20.011 -4.234 22.460 1.00 98.25 110 GLU A N 1
ATOM 902 C CA . GLU A 1 110 ? -20.228 -4.670 21.078 1.00 98.25 110 GLU A CA 1
ATOM 903 C C . GLU A 1 110 ? -19.396 -3.833 20.096 1.00 98.25 110 GLU A C 1
ATOM 905 O O . GLU A 1 110 ? -18.640 -4.374 19.294 1.00 98.25 110 GLU A O 1
ATOM 910 N N . ALA A 1 111 ? -19.459 -2.504 20.216 1.00 98.19 111 ALA A N 1
ATOM 911 C CA . ALA A 1 111 ? -18.651 -1.588 19.409 1.00 98.19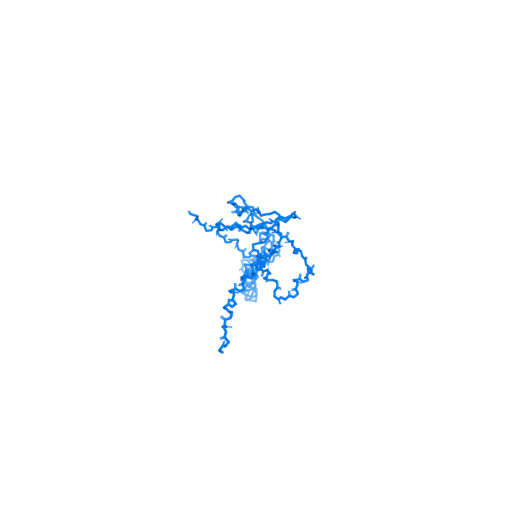 111 ALA A CA 1
ATOM 912 C C . ALA A 1 111 ? -17.138 -1.802 19.600 1.00 98.19 111 ALA A C 1
ATOM 914 O O . ALA A 1 111 ? -16.378 -1.696 18.639 1.00 98.19 111 ALA A O 1
ATOM 915 N N . ILE A 1 112 ? -16.687 -2.121 20.817 1.00 98.25 112 ILE A N 1
ATOM 916 C CA . ILE A 1 112 ? -15.274 -2.429 21.078 1.00 98.25 112 ILE A CA 1
ATOM 917 C C . ILE A 1 112 ? -14.864 -3.714 20.345 1.00 98.25 112 ILE A C 1
ATOM 919 O O . ILE A 1 112 ? -13.833 -3.714 19.674 1.00 98.25 112 ILE A O 1
ATOM 923 N N . ALA A 1 113 ? -15.685 -4.767 20.397 1.00 98.31 113 ALA A N 1
ATOM 924 C CA . ALA A 1 113 ? -15.427 -6.009 19.665 1.00 98.31 113 ALA A CA 1
ATOM 925 C C . ALA A 1 113 ? -15.418 -5.798 18.136 1.00 98.31 113 ALA A C 1
ATOM 927 O O . ALA A 1 113 ? -14.559 -6.330 17.432 1.00 98.31 113 ALA A O 1
ATOM 928 N N . GLU A 1 114 ? -16.328 -4.976 17.608 1.00 98.44 114 GLU A N 1
ATOM 929 C CA . GLU A 1 114 ? -16.328 -4.587 16.191 1.00 98.44 114 GLU A CA 1
ATOM 930 C C . GLU A 1 114 ? -15.066 -3.799 15.805 1.00 98.44 114 GLU A C 1
ATOM 932 O O . GLU A 1 114 ? -14.502 -4.024 14.734 1.00 98.44 114 GLU A O 1
ATOM 937 N N . ALA A 1 115 ? -14.580 -2.905 16.671 1.00 98.56 115 ALA A N 1
ATOM 938 C CA . ALA A 1 115 ? -13.345 -2.159 16.429 1.00 98.56 115 ALA A CA 1
ATOM 939 C C . ALA A 1 115 ? -12.116 -3.080 16.322 1.00 98.56 115 ALA A C 1
ATOM 941 O O . ALA A 1 115 ? -11.241 -2.848 15.491 1.00 98.56 115 ALA A O 1
ATOM 942 N N . GLU A 1 116 ? -12.049 -4.148 17.120 1.00 98.38 116 GLU A N 1
ATOM 943 C CA . GLU A 1 116 ? -10.975 -5.152 17.039 1.00 98.38 116 GLU A CA 1
ATOM 944 C C . GLU A 1 116 ? -11.010 -5.958 15.730 1.00 98.38 116 GLU A C 1
ATOM 946 O O . GLU A 1 116 ? -9.971 -6.353 15.195 1.00 98.38 116 GLU A O 1
ATOM 951 N N . GLU A 1 117 ? -12.201 -6.218 15.188 1.00 98.50 117 GLU A N 1
ATOM 952 C CA . GLU A 1 117 ? -12.354 -6.818 13.861 1.00 98.50 117 GLU A CA 1
ATOM 953 C C . GLU A 1 117 ? -11.901 -5.853 12.754 1.00 98.50 117 GLU A C 1
ATOM 955 O O . GLU A 1 117 ? -11.129 -6.242 11.876 1.00 98.50 117 GLU A O 1
ATOM 960 N N . LEU A 1 118 ? -12.287 -4.579 12.832 1.00 98.62 118 LEU A N 1
ATOM 961 C CA . LEU A 1 118 ? -11.850 -3.547 11.885 1.00 98.62 118 LEU A CA 1
ATOM 962 C C . LEU A 1 118 ? -10.327 -3.342 11.900 1.00 98.62 118 LEU A C 1
ATOM 964 O O . LEU A 1 118 ? -9.720 -3.162 10.842 1.00 98.62 118 LEU A O 1
ATOM 968 N N . ASP A 1 119 ? -9.676 -3.441 13.060 1.00 98.25 119 ASP A N 1
ATOM 969 C CA . ASP A 1 119 ? -8.212 -3.388 13.155 1.00 98.25 119 ASP A CA 1
ATOM 970 C C . ASP A 1 119 ? -7.545 -4.598 12.475 1.00 98.25 119 ASP A C 1
ATOM 972 O O . ASP A 1 119 ? -6.517 -4.458 11.803 1.00 98.25 119 ASP A O 1
ATOM 976 N N . ARG A 1 120 ? -8.138 -5.796 12.575 1.00 98.50 120 ARG A N 1
ATOM 977 C CA . ARG A 1 120 ? -7.653 -6.980 11.841 1.00 98.50 120 ARG A CA 1
ATOM 978 C C . ARG A 1 120 ? -7.790 -6.798 10.333 1.00 98.50 120 ARG A C 1
ATOM 980 O O . ARG A 1 120 ? -6.845 -7.091 9.596 1.00 98.50 120 ARG A O 1
ATOM 987 N N . GLN A 1 121 ? -8.917 -6.259 9.874 1.00 98.44 121 GLN A N 1
ATOM 988 C CA . GLN A 1 121 ? -9.130 -5.941 8.460 1.00 98.44 121 GLN A CA 1
ATOM 989 C C . GLN A 1 121 ? -8.166 -4.856 7.971 1.00 98.44 121 GLN A C 1
ATOM 991 O O . GLN A 1 121 ? -7.606 -4.979 6.884 1.00 98.44 121 GLN A O 1
ATOM 996 N N . THR A 1 122 ? -7.889 -3.852 8.803 1.00 98.31 122 THR A N 1
ATOM 997 C CA . THR A 1 122 ? -6.894 -2.806 8.544 1.00 98.31 122 THR A CA 1
ATOM 998 C C . THR A 1 122 ? -5.514 -3.405 8.284 1.00 98.31 122 THR A C 1
ATOM 1000 O O . THR A 1 122 ? -4.859 -3.067 7.295 1.00 98.31 122 THR A O 1
ATOM 1003 N N . LEU A 1 123 ? -5.063 -4.321 9.147 1.00 98.31 123 LEU A N 1
ATOM 1004 C CA . LEU A 1 123 ? -3.779 -5.002 8.979 1.00 98.31 123 LEU A CA 1
ATOM 1005 C C . LEU A 1 123 ? -3.749 -5.846 7.701 1.00 98.31 123 LEU A C 1
ATOM 1007 O O . LEU A 1 123 ? -2.769 -5.784 6.957 1.00 98.31 123 LEU A O 1
ATOM 1011 N N . ALA A 1 124 ? -4.820 -6.589 7.418 1.00 98.38 124 ALA A N 1
ATOM 1012 C CA . ALA A 1 124 ? -4.927 -7.392 6.204 1.00 98.38 124 ALA A CA 1
ATOM 1013 C C . ALA A 1 124 ? -4.888 -6.524 4.932 1.00 98.38 124 ALA A C 1
ATOM 1015 O O . ALA A 1 124 ? -4.101 -6.801 4.026 1.00 98.38 124 ALA A O 1
ATOM 1016 N N . ALA A 1 125 ? -5.663 -5.437 4.885 1.00 97.69 125 ALA A N 1
ATOM 1017 C CA . ALA A 1 125 ? -5.680 -4.494 3.767 1.00 97.69 125 ALA A CA 1
ATOM 1018 C C . ALA A 1 125 ? -4.310 -3.833 3.569 1.00 97.69 125 ALA A C 1
ATOM 1020 O O . ALA A 1 125 ? -3.789 -3.786 2.455 1.00 97.69 125 ALA A O 1
ATOM 1021 N N . ARG A 1 126 ? -3.668 -3.404 4.663 1.00 97.94 126 ARG A N 1
ATOM 1022 C CA . ARG A 1 126 ? -2.308 -2.855 4.641 1.00 97.94 126 ARG A CA 1
ATOM 1023 C C . ARG A 1 126 ? -1.301 -3.836 4.039 1.00 97.94 126 ARG A C 1
ATOM 1025 O O . ARG A 1 126 ? -0.460 -3.420 3.244 1.00 97.94 126 ARG A O 1
ATOM 1032 N N . LEU A 1 127 ? -1.339 -5.102 4.452 1.00 97.81 127 LEU A N 1
ATOM 1033 C CA . LEU A 1 127 ? -0.431 -6.134 3.943 1.00 97.81 127 LEU A CA 1
ATOM 1034 C C . LEU A 1 127 ? -0.683 -6.413 2.463 1.00 97.81 127 LEU A C 1
ATOM 1036 O O . LEU A 1 127 ? 0.272 -6.502 1.697 1.00 97.81 127 LEU A O 1
ATOM 1040 N N . LYS A 1 128 ? -1.951 -6.473 2.051 1.00 96.19 128 LYS A N 1
ATOM 1041 C CA . LYS A 1 128 ? -2.329 -6.650 0.650 1.00 96.19 128 LYS A CA 1
ATOM 1042 C C . LYS A 1 128 ? -1.783 -5.522 -0.233 1.00 96.19 128 LYS A C 1
ATOM 1044 O O . LYS A 1 128 ? -1.090 -5.811 -1.201 1.00 96.19 128 LYS A O 1
ATOM 1049 N N . ILE A 1 129 ? -1.969 -4.257 0.162 1.00 95.00 129 ILE A N 1
ATOM 1050 C CA . ILE A 1 129 ? -1.414 -3.090 -0.554 1.00 95.00 129 ILE A CA 1
ATOM 1051 C C . ILE A 1 129 ? 0.110 -3.211 -0.710 1.00 95.00 129 ILE A C 1
ATOM 1053 O O . ILE A 1 129 ? 0.659 -2.884 -1.755 1.00 95.00 129 ILE A O 1
ATOM 1057 N N . GLN A 1 130 ? 0.810 -3.694 0.320 1.00 93.50 130 GLN A N 1
ATOM 1058 C CA . GLN A 1 130 ? 2.266 -3.877 0.283 1.00 93.50 130 GLN A CA 1
ATOM 1059 C C . GLN A 1 130 ? 2.718 -5.010 -0.640 1.00 93.50 130 GLN A C 1
ATOM 1061 O O . GLN A 1 130 ? 3.803 -4.925 -1.211 1.00 93.50 130 GLN A O 1
ATOM 1066 N N . GLN A 1 131 ? 1.914 -6.064 -0.764 1.00 93.12 131 GLN A N 1
ATOM 1067 C CA . GLN A 1 131 ? 2.189 -7.199 -1.643 1.00 93.12 131 GLN A CA 1
ATOM 1068 C C . GLN A 1 131 ? 1.888 -6.869 -3.108 1.00 93.12 131 GLN A C 1
ATOM 1070 O O . GLN A 1 131 ? 2.652 -7.264 -3.983 1.00 93.12 131 GLN A O 1
ATOM 1075 N N . GLU A 1 132 ? 0.803 -6.138 -3.370 1.00 90.75 132 GLU A N 1
ATOM 1076 C CA . GLU A 1 132 ? 0.387 -5.734 -4.720 1.00 90.75 132 GLU A CA 1
ATOM 1077 C C . GLU A 1 132 ? 1.235 -4.578 -5.272 1.00 90.75 132 GLU A C 1
ATOM 1079 O O . GLU A 1 132 ? 1.439 -4.484 -6.482 1.00 90.75 132 GLU A O 1
ATOM 1084 N N . HIS A 1 133 ? 1.780 -3.732 -4.391 1.00 89.44 133 HIS A N 1
ATOM 1085 C CA . HIS A 1 133 ? 2.613 -2.582 -4.748 1.00 89.44 133 HIS A CA 1
ATOM 1086 C C . HIS A 1 133 ? 3.934 -2.592 -3.956 1.00 89.44 133 HIS A C 1
ATOM 1088 O O . HIS A 1 133 ? 4.137 -1.769 -3.053 1.00 89.44 133 HIS A O 1
ATOM 1094 N N . PRO A 1 134 ? 4.839 -3.548 -4.234 1.00 90.44 134 PRO A N 1
ATOM 1095 C CA . PRO A 1 134 ? 6.131 -3.606 -3.564 1.00 90.44 134 PRO A CA 1
ATOM 1096 C C . PRO A 1 134 ? 6.972 -2.374 -3.910 1.00 90.44 134 PRO A C 1
ATOM 1098 O O . PRO A 1 134 ? 6.885 -1.837 -5.011 1.00 90.44 134 PRO A O 1
ATOM 1101 N N . TRP A 1 135 ? 7.816 -1.937 -2.972 1.00 86.06 135 TRP A N 1
ATOM 1102 C CA . TRP A 1 135 ? 8.789 -0.890 -3.276 1.00 86.06 135 TRP A CA 1
ATOM 1103 C C . TRP A 1 135 ? 9.782 -1.364 -4.351 1.00 86.06 135 TRP A C 1
ATOM 1105 O O . TRP A 1 135 ? 10.209 -2.526 -4.301 1.00 86.06 135 TRP A O 1
ATOM 1115 N N . PRO A 1 136 ? 10.194 -0.472 -5.267 1.00 80.12 136 PRO A N 1
ATOM 1116 C CA . PRO A 1 136 ? 11.285 -0.720 -6.198 1.00 80.12 136 PRO A CA 1
ATOM 1117 C C . PRO A 1 136 ? 12.549 -1.174 -5.471 1.00 80.12 136 PRO A C 1
ATOM 1119 O O . PRO A 1 136 ? 12.851 -0.737 -4.356 1.00 80.12 136 PRO A O 1
ATOM 1122 N N . LYS A 1 137 ? 13.309 -2.074 -6.096 1.00 77.88 137 LYS A N 1
ATOM 1123 C CA . LYS A 1 137 ? 14.604 -2.501 -5.555 1.00 77.88 137 LYS A CA 1
ATOM 1124 C C . LYS A 1 137 ? 15.645 -1.441 -5.882 1.00 77.88 137 LYS A C 1
ATOM 1126 O O . LYS A 1 137 ? 15.723 -1.012 -7.028 1.00 77.88 137 LYS A O 1
ATOM 1131 N N . LEU A 1 138 ? 16.459 -1.077 -4.889 1.00 70.69 138 LEU A N 1
ATOM 1132 C CA . LEU A 1 138 ? 17.617 -0.210 -5.107 1.00 70.69 138 LEU A CA 1
ATOM 1133 C C . LEU A 1 138 ? 18.443 -0.736 -6.293 1.00 70.69 138 LEU A C 1
ATOM 1135 O O . LEU A 1 138 ? 18.683 -1.950 -6.359 1.00 70.69 138 LEU A O 1
ATOM 1139 N N . PRO A 1 139 ? 18.876 0.139 -7.219 1.00 59.06 139 PRO A N 1
ATOM 1140 C CA . PRO A 1 139 ? 19.865 -0.253 -8.206 1.00 59.06 139 PRO A CA 1
ATOM 1141 C C . PRO A 1 139 ? 21.131 -0.681 -7.458 1.00 59.06 139 PRO A C 1
ATOM 1143 O O . PRO A 1 139 ? 21.533 -0.032 -6.489 1.00 59.06 139 PRO A O 1
ATOM 1146 N N . ASP A 1 140 ? 21.728 -1.800 -7.871 1.00 58.09 140 ASP A N 1
ATOM 1147 C CA . ASP A 1 140 ? 22.990 -2.248 -7.285 1.00 58.09 140 ASP A CA 1
ATOM 1148 C C . ASP A 1 140 ? 24.011 -1.115 -7.460 1.00 58.09 140 ASP A C 1
ATOM 1150 O O . ASP A 1 140 ? 24.239 -0.647 -8.579 1.00 58.09 140 ASP A O 1
ATOM 1154 N N . SER A 1 141 ? 24.581 -0.631 -6.356 1.00 45.91 141 SER A N 1
ATOM 1155 C CA . SER A 1 141 ? 25.667 0.345 -6.396 1.00 45.91 141 SER A CA 1
ATOM 1156 C C . SER A 1 141 ? 26.852 -0.296 -7.115 1.00 45.91 141 SER A C 1
ATOM 1158 O O . SER A 1 141 ? 27.380 -1.299 -6.628 1.00 45.91 141 SER A O 1
ATOM 1160 N N . ALA A 1 142 ? 27.197 0.247 -8.284 1.00 40.34 142 ALA A N 1
ATOM 1161 C CA . ALA A 1 142 ? 28.392 -0.113 -9.043 1.00 40.34 142 ALA A CA 1
ATOM 1162 C C . ALA A 1 142 ? 29.677 0.134 -8.238 1.00 40.34 142 ALA A C 1
ATOM 1164 O O . ALA A 1 142 ? 29.696 1.102 -7.440 1.00 40.34 142 ALA A O 1
#

Sequence (142 aa):
MKNVDVETPEAQIIHEQVYFGHGEKQITLIWNGISDKPDPEGDWIEMHGPKPIMGRYYADQDGTWKPLSQENYELEILQVDEVRRNAYFQFVSPLIEEAKIKRDLIKTPEAIAEAEELDRQTLAARLKIQQEHPWPKLPDSA

pLDDT: mean 73.85, std 20.63, range [33.84, 98.62]

Radius of gyration: 27.06 Å; Cα contacts (8 Å, |Δi|>4): 159; chains: 1; bounding box: 65×57×72 Å